Protein AF-A0A7Z9XJR4-F1 (afdb_monomer)

Radius of gyration: 12.81 Å; Cα contacts (8 Å, |Δi|>4): 130; chains: 1; bounding box: 31×35×29 Å

Secondary structure (DSSP, 8-state):
-PPPHHHHHHHBPTT--EEETTEEE--BB--SS-EEE-----EEETTEEEPTTT-EEESSSEEEGGG-BTTB-EEE-TT-B-

Structure (mmCIF, N/CA/C/O backbone):
data_AF-A0A7Z9XJR4-F1
#
_entry.id   AF-A0A7Z9XJR4-F1
#
loop_
_atom_site.group_PDB
_atom_site.id
_atom_site.type_symbol
_atom_site.label_atom_id
_atom_site.label_alt_id
_atom_site.label_comp_id
_atom_site.label_asym_id
_atom_site.label_entity_id
_atom_site.label_seq_id
_atom_site.pdbx_PDB_ins_code
_atom_site.Cartn_x
_atom_site.Cartn_y
_atom_site.Cartn_z
_atom_site.occupancy
_atom_site.B_iso_or_equiv
_atom_site.auth_seq_id
_atom_site.auth_comp_id
_atom_site.auth_asym_id
_atom_site.auth_atom_id
_atom_site.pdbx_PDB_model_num
ATOM 1 N N . MET A 1 1 ? -2.138 -17.931 2.454 1.00 52.72 1 MET A N 1
ATOM 2 C CA . MET A 1 1 ? -0.980 -18.021 3.372 1.00 52.72 1 MET A CA 1
ATOM 3 C C . MET A 1 1 ? -0.988 -16.749 4.213 1.00 52.72 1 MET A C 1
ATOM 5 O O . MET A 1 1 ? -1.023 -15.678 3.624 1.00 52.72 1 MET A O 1
ATOM 9 N N . ALA A 1 2 ? -1.094 -16.836 5.541 1.00 65.75 2 ALA A N 1
ATOM 10 C CA . ALA A 1 2 ? -1.211 -15.650 6.396 1.00 65.75 2 ALA A CA 1
ATOM 11 C C . ALA A 1 2 ? 0.183 -15.151 6.802 1.00 65.75 2 ALA A C 1
ATOM 13 O O . ALA A 1 2 ? 0.997 -15.930 7.294 1.00 65.75 2 ALA A O 1
ATOM 14 N N . ILE A 1 3 ? 0.465 -13.864 6.590 1.00 68.62 3 ILE A N 1
ATOM 15 C CA . ILE A 1 3 ? 1.697 -13.240 7.082 1.00 68.62 3 ILE A CA 1
ATOM 16 C C . ILE A 1 3 ? 1.567 -13.087 8.605 1.00 68.62 3 ILE A C 1
ATOM 18 O O . ILE A 1 3 ? 0.560 -12.539 9.060 1.00 68.62 3 ILE A O 1
ATOM 22 N N . PRO A 1 4 ? 2.553 -13.520 9.413 1.00 82.31 4 PRO A N 1
ATOM 23 C CA . PRO A 1 4 ? 2.508 -13.321 10.856 1.00 82.31 4 PRO A CA 1
ATOM 24 C C . PRO A 1 4 ? 2.337 -11.842 11.222 1.00 82.31 4 PRO A C 1
ATOM 26 O O . PRO A 1 4 ? 3.076 -10.984 10.736 1.00 82.31 4 PRO A O 1
ATOM 29 N N . THR A 1 5 ? 1.418 -11.534 12.137 1.00 80.88 5 THR A N 1
ATOM 30 C CA . THR A 1 5 ? 1.103 -10.153 12.551 1.00 80.88 5 THR A CA 1
ATOM 31 C C . THR A 1 5 ? 2.332 -9.390 13.052 1.00 80.88 5 THR A C 1
ATOM 33 O O . THR A 1 5 ? 2.479 -8.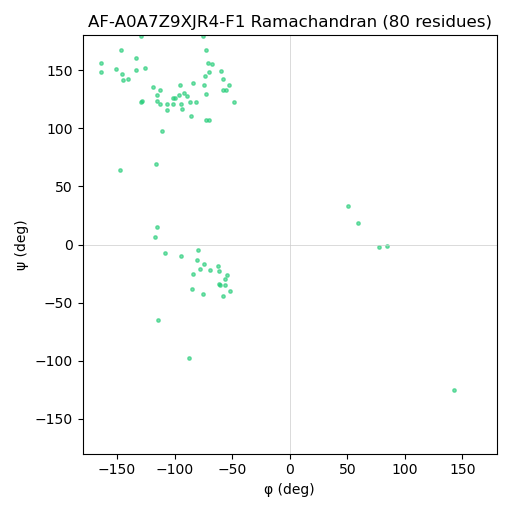197 12.795 1.00 80.88 5 THR A O 1
ATOM 36 N N . ALA A 1 6 ? 3.258 -10.079 13.727 1.00 80.00 6 ALA A N 1
ATOM 37 C CA . ALA A 1 6 ? 4.519 -9.495 14.182 1.00 80.00 6 ALA A CA 1
ATOM 38 C C . ALA A 1 6 ? 5.389 -8.983 13.020 1.00 80.00 6 ALA A C 1
ATOM 40 O O . ALA A 1 6 ? 6.069 -7.968 13.160 1.00 80.00 6 ALA A O 1
ATOM 41 N N . LEU A 1 7 ? 5.341 -9.652 11.865 1.00 79.88 7 LEU A N 1
ATOM 42 C CA . LEU A 1 7 ? 6.061 -9.241 10.666 1.00 79.88 7 LEU A CA 1
ATOM 43 C C . LEU A 1 7 ? 5.371 -8.047 9.995 1.00 79.88 7 LEU A C 1
ATOM 45 O O . LEU A 1 7 ? 6.047 -7.086 9.638 1.00 79.88 7 LEU A O 1
ATOM 49 N N . LEU A 1 8 ? 4.035 -8.057 9.908 1.00 77.81 8 LEU A N 1
ATOM 50 C CA . LEU A 1 8 ? 3.250 -6.935 9.374 1.00 77.81 8 LEU A CA 1
ATOM 51 C C . LEU A 1 8 ? 3.500 -5.633 10.143 1.00 77.81 8 LEU A C 1
ATOM 53 O O . LEU A 1 8 ? 3.762 -4.599 9.534 1.00 77.81 8 LEU A O 1
ATOM 57 N N . ARG A 1 9 ? 3.533 -5.692 11.480 1.00 83.19 9 ARG A N 1
ATOM 58 C CA . ARG A 1 9 ? 3.817 -4.524 12.334 1.00 83.19 9 ARG A CA 1
ATOM 59 C C . ARG A 1 9 ? 5.154 -3.853 12.017 1.00 83.19 9 ARG A C 1
ATOM 61 O O . ARG A 1 9 ? 5.275 -2.645 12.182 1.00 83.19 9 ARG A O 1
ATOM 68 N N . ARG A 1 10 ? 6.154 -4.599 11.530 1.00 84.31 10 ARG A N 1
ATOM 69 C CA . ARG A 1 10 ? 7.460 -4.028 11.155 1.00 84.31 10 ARG A CA 1
ATOM 70 C C . ARG A 1 10 ? 7.386 -3.139 9.916 1.00 84.31 10 ARG A C 1
ATOM 72 O O . ARG A 1 10 ? 8.267 -2.293 9.750 1.00 84.31 10 ARG A O 1
ATOM 79 N N . PHE A 1 11 ? 6.364 -3.303 9.077 1.00 83.25 11 PHE A N 1
ATOM 80 C CA . PHE A 1 11 ? 6.141 -2.420 7.939 1.00 83.25 11 PHE A CA 1
ATOM 81 C C . PHE A 1 11 ? 5.519 -1.086 8.346 1.00 83.25 11 PHE A C 1
ATOM 83 O O . PHE A 1 11 ? 5.651 -0.114 7.618 1.00 83.25 11 PHE A O 1
ATOM 90 N N . TYR A 1 12 ? 4.867 -0.993 9.503 1.00 87.00 12 TYR A N 1
ATOM 91 C CA . TYR A 1 12 ? 4.085 0.194 9.826 1.00 87.00 12 TYR A CA 1
ATOM 92 C C . TYR A 1 12 ? 5.018 1.348 10.193 1.00 87.00 12 TYR A C 1
ATOM 94 O O . TYR A 1 12 ? 6.018 1.177 10.902 1.00 87.00 12 TYR A O 1
ATOM 102 N N . VAL A 1 13 ? 4.719 2.540 9.689 1.00 88.38 13 VAL A N 1
ATOM 103 C CA . VAL A 1 13 ? 5.346 3.773 10.164 1.00 88.38 13 VAL A CA 1
ATOM 104 C C . VAL A 1 13 ? 4.437 4.346 11.247 1.00 88.38 13 VAL A C 1
ATOM 106 O O . VAL A 1 13 ? 3.273 4.654 10.994 1.00 88.38 13 VAL A O 1
ATOM 109 N N . GLY A 1 14 ? 4.940 4.433 12.479 1.00 86.38 14 GLY A N 1
ATOM 110 C CA . GLY A 1 14 ? 4.171 4.986 13.594 1.00 86.38 14 GLY A CA 1
ATOM 111 C C . GLY A 1 14 ? 3.723 6.418 13.300 1.00 86.38 14 GLY A C 1
ATOM 112 O O . GLY A 1 14 ? 4.471 7.175 12.687 1.00 86.38 14 GLY A O 1
ATOM 113 N N . GLN A 1 15 ? 2.506 6.769 13.727 1.00 86.12 15 GLN A N 1
ATOM 114 C CA . GLN A 1 15 ? 1.904 8.097 13.515 1.00 86.12 15 GLN A CA 1
ATOM 115 C C . GLN A 1 15 ? 1.752 8.500 12.032 1.00 86.12 15 GLN A C 1
ATOM 117 O O . GLN A 1 15 ? 1.593 9.677 11.719 1.00 86.12 15 GLN A O 1
ATOM 122 N N . SER A 1 16 ? 1.808 7.534 11.107 1.00 89.75 16 SER A N 1
ATOM 123 C CA . SER A 1 16 ? 1.598 7.807 9.683 1.00 89.75 16 SER A CA 1
ATOM 124 C C . SER A 1 16 ? 0.134 7.832 9.272 1.00 89.75 16 SER A C 1
ATOM 126 O O . SER A 1 16 ? -0.174 8.496 8.292 1.00 89.75 16 SER A O 1
ATOM 128 N N . LEU A 1 17 ? -0.746 7.136 10.007 1.00 89.88 17 LEU A N 1
ATOM 129 C CA . LEU A 1 17 ? -2.182 7.212 9.771 1.00 89.88 17 LEU A CA 1
ATOM 130 C C . LEU A 1 17 ? -2.678 8.589 10.208 1.00 89.88 17 LEU A C 1
ATOM 132 O O . LEU A 1 17 ? -2.732 8.876 11.405 1.00 89.88 17 LEU A O 1
ATOM 136 N N . ARG A 1 18 ? -3.007 9.438 9.239 1.00 90.56 18 ARG A N 1
ATOM 137 C CA . ARG A 1 18 ? -3.542 10.777 9.485 1.00 90.56 18 ARG A CA 1
ATOM 138 C C . ARG A 1 18 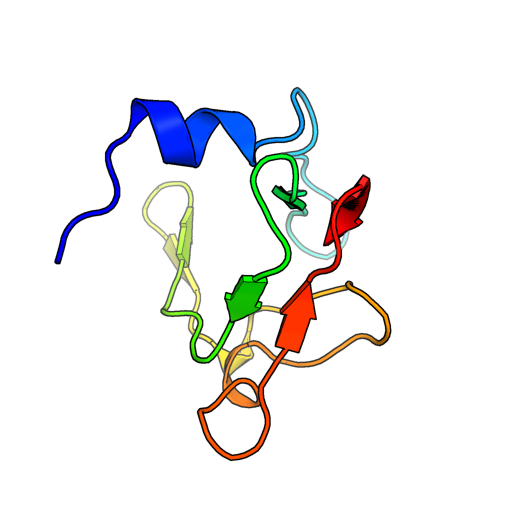? -4.551 11.155 8.415 1.00 90.56 18 ARG A C 1
ATOM 140 O O . ARG A 1 18 ? -4.386 10.809 7.247 1.00 90.56 18 ARG A O 1
ATOM 147 N N . ASN A 1 19 ? -5.556 11.917 8.821 1.00 89.62 19 ASN A N 1
ATOM 148 C CA . ASN A 1 19 ? -6.483 12.533 7.885 1.00 89.62 19 ASN A CA 1
ATOM 149 C C . ASN A 1 19 ? -5.788 13.695 7.165 1.00 89.62 19 ASN A C 1
ATOM 151 O O . ASN A 1 19 ? -4.955 14.399 7.743 1.00 89.62 19 ASN A O 1
ATOM 155 N N . ASN A 1 20 ? -6.133 13.893 5.902 1.00 86.56 20 ASN A N 1
ATOM 156 C CA . ASN A 1 20 ? -5.736 15.035 5.091 1.00 86.56 20 ASN A CA 1
ATOM 157 C C . ASN A 1 20 ? -6.990 15.643 4.432 1.00 86.56 20 ASN A C 1
ATOM 159 O O . ASN A 1 20 ? -8.102 15.169 4.653 1.00 86.56 20 ASN A O 1
ATOM 163 N N . GLY A 1 21 ? -6.830 16.720 3.659 1.00 83.56 21 GLY A N 1
ATOM 164 C CA . GLY A 1 21 ? -7.967 17.426 3.049 1.00 83.56 21 GLY A CA 1
ATOM 165 C C . GLY A 1 21 ? -8.796 16.589 2.066 1.00 83.56 21 GLY A C 1
ATOM 166 O O . GLY A 1 21 ? -9.945 16.937 1.818 1.00 83.56 21 GLY A O 1
ATOM 167 N N . ASP A 1 22 ? -8.242 15.482 1.564 1.00 82.44 22 ASP A N 1
ATOM 168 C CA . ASP A 1 22 ? -8.829 14.648 0.510 1.00 82.44 22 ASP A CA 1
ATOM 169 C C . ASP A 1 22 ? -9.144 13.212 0.987 1.00 82.44 22 ASP A C 1
ATOM 171 O O . ASP A 1 22 ? -9.499 12.354 0.179 1.00 82.44 22 ASP A O 1
ATOM 175 N N . GLY A 1 23 ? -8.990 12.922 2.285 1.00 87.75 23 GLY A N 1
ATOM 176 C CA . GLY A 1 23 ? -9.175 11.589 2.864 1.00 87.75 23 GLY A CA 1
ATOM 177 C C . GLY A 1 23 ? -8.171 11.299 3.977 1.00 87.75 23 GLY A C 1
ATOM 178 O O . GLY A 1 23 ? -8.047 12.055 4.939 1.00 87.75 23 GLY A O 1
ATOM 179 N N . PHE A 1 24 ? -7.439 10.196 3.854 1.00 90.44 24 PHE A N 1
ATOM 180 C CA . PHE A 1 24 ? -6.405 9.799 4.804 1.00 90.44 24 PHE A CA 1
ATOM 181 C C . PHE A 1 24 ? -5.134 9.369 4.077 1.00 90.44 24 PHE A C 1
ATOM 183 O O . PHE A 1 24 ? -5.132 9.038 2.891 1.00 90.44 24 PHE A O 1
ATOM 190 N N . GLU A 1 25 ? -4.027 9.372 4.801 1.00 91.81 25 GLU A N 1
ATOM 191 C CA . GLU A 1 25 ? -2.796 8.727 4.377 1.00 91.81 25 GLU A CA 1
ATOM 192 C C . GLU A 1 25 ? -2.322 7.757 5.450 1.00 91.81 25 GLU A C 1
ATOM 194 O O . GLU A 1 25 ? -2.595 7.935 6.634 1.00 91.81 25 GLU A O 1
ATOM 199 N N . PHE A 1 26 ? -1.615 6.723 5.015 1.00 90.06 26 PHE A N 1
ATOM 200 C CA . PHE A 1 26 ? -0.968 5.731 5.855 1.00 90.06 26 PHE A CA 1
ATOM 201 C C . PHE A 1 26 ? 0.325 5.320 5.163 1.00 90.06 26 PHE A C 1
ATOM 203 O O . PHE A 1 26 ? 0.348 5.211 3.938 1.00 90.06 26 PHE A O 1
ATOM 210 N N . GLN A 1 27 ? 1.395 5.107 5.9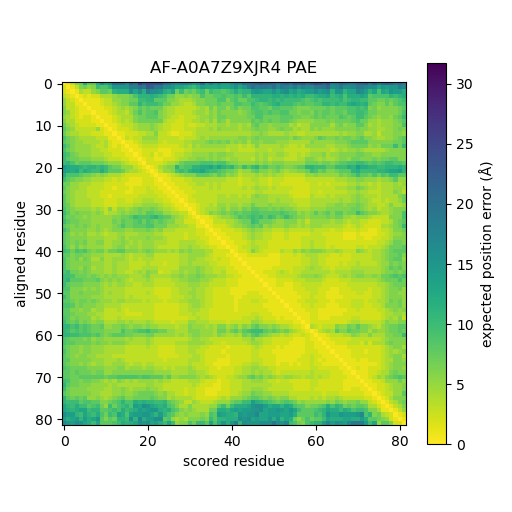29 1.00 90.56 27 GLN A N 1
ATOM 211 C CA . GLN A 1 27 ? 2.707 4.820 5.358 1.00 90.56 27 GLN A CA 1
ATOM 212 C C . GLN A 1 27 ? 3.219 3.449 5.777 1.00 90.56 27 GLN A C 1
ATOM 214 O O . GLN A 1 27 ? 3.223 3.077 6.959 1.00 90.56 27 GLN A O 1
ATOM 219 N N . LEU A 1 28 ? 3.746 2.731 4.789 1.00 86.75 28 LEU A N 1
ATOM 220 C CA . LEU A 1 28 ? 4.408 1.449 4.962 1.00 86.75 28 LEU A CA 1
ATOM 221 C C . LEU A 1 28 ? 5.881 1.570 4.577 1.00 86.75 28 LEU A C 1
ATOM 223 O O . LEU A 1 28 ? 6.223 2.010 3.489 1.00 86.75 28 LEU A O 1
ATOM 227 N N . ALA A 1 29 ? 6.779 1.131 5.452 1.00 86.06 29 ALA A N 1
ATOM 228 C CA . ALA A 1 29 ? 8.211 1.074 5.202 1.00 86.06 29 ALA A CA 1
ATOM 229 C C . ALA A 1 29 ? 8.680 -0.378 5.138 1.00 86.06 29 ALA A C 1
ATOM 231 O O . ALA A 1 29 ? 8.573 -1.121 6.115 1.00 86.06 29 ALA A O 1
ATOM 232 N N . ASN A 1 30 ? 9.262 -0.793 4.015 1.00 85.31 30 ASN A N 1
ATOM 233 C CA . ASN A 1 30 ? 9.828 -2.134 3.923 1.00 85.31 30 ASN A CA 1
ATOM 234 C C . ASN A 1 30 ? 11.137 -2.240 4.730 1.00 85.31 30 ASN A C 1
ATOM 236 O O . ASN A 1 30 ? 12.172 -1.710 4.324 1.00 85.31 30 ASN A O 1
ATOM 240 N N . ARG A 1 31 ? 11.091 -2.941 5.873 1.00 83.25 31 ARG A N 1
ATOM 241 C CA . ARG A 1 31 ? 12.221 -3.139 6.810 1.00 83.25 31 ARG A CA 1
ATOM 242 C C . ARG A 1 31 ? 12.677 -4.597 6.938 1.00 83.25 31 ARG A C 1
ATOM 244 O O . ARG A 1 31 ? 13.311 -4.952 7.935 1.00 83.25 31 ARG A O 1
ATOM 251 N N . ILE A 1 32 ? 12.263 -5.462 6.016 1.00 80.25 32 ILE A N 1
ATOM 252 C CA . ILE A 1 32 ? 12.466 -6.912 6.139 1.00 80.25 32 ILE A CA 1
ATOM 253 C C . ILE A 1 32 ? 13.415 -7.416 5.062 1.00 80.25 32 ILE A C 1
ATOM 255 O O . ILE A 1 32 ? 14.503 -7.878 5.389 1.00 80.25 32 ILE A O 1
ATOM 259 N N . ALA A 1 33 ? 13.005 -7.324 3.800 1.00 80.88 33 ALA A N 1
ATOM 260 C CA . ALA A 1 33 ? 13.775 -7.779 2.648 1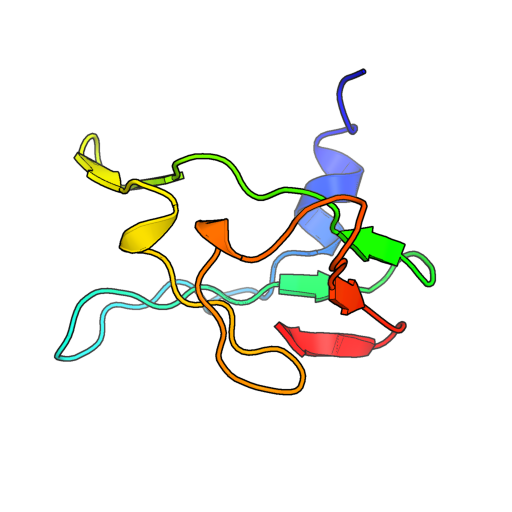.00 80.88 33 ALA A CA 1
ATOM 261 C C . ALA A 1 33 ? 13.189 -7.159 1.373 1.00 80.88 33 ALA A C 1
ATOM 263 O O . ALA A 1 33 ? 12.002 -6.822 1.375 1.00 80.88 33 ALA A O 1
ATOM 264 N N . PRO A 1 34 ? 13.953 -7.024 0.272 1.00 82.88 34 PRO A N 1
ATOM 265 C CA . PRO A 1 34 ? 13.399 -6.608 -1.016 1.00 82.88 34 PRO A CA 1
ATOM 266 C C . PRO A 1 34 ? 12.141 -7.419 -1.351 1.00 82.88 34 PRO A C 1
ATOM 268 O O . PRO A 1 34 ? 12.177 -8.646 -1.340 1.00 82.88 34 PRO A O 1
ATOM 271 N N . THR A 1 35 ? 11.020 -6.732 -1.567 1.00 84.50 35 THR A N 1
ATOM 272 C CA . THR A 1 35 ? 9.705 -7.368 -1.719 1.00 84.50 35 THR A CA 1
ATOM 273 C C . THR A 1 35 ? 8.975 -6.773 -2.913 1.00 84.50 35 THR A C 1
ATOM 275 O O . THR A 1 35 ? 9.149 -5.601 -3.254 1.00 84.50 35 THR A O 1
ATOM 278 N N . THR A 1 36 ? 8.127 -7.587 -3.528 1.00 87.81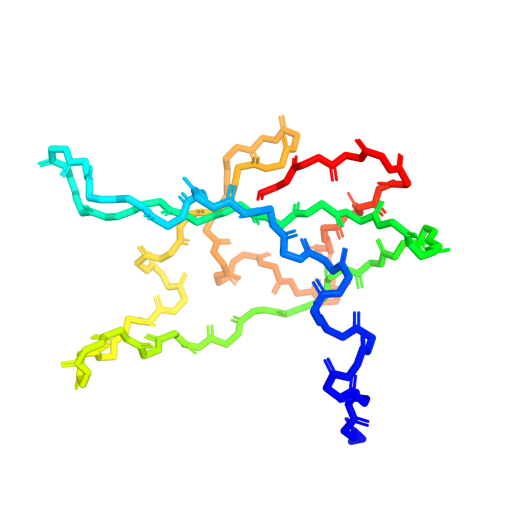 36 THR A N 1
ATOM 279 C CA . THR A 1 36 ? 7.276 -7.191 -4.643 1.00 87.81 36 THR A CA 1
ATOM 280 C C . THR A 1 36 ? 5.818 -7.281 -4.214 1.00 87.81 36 THR A C 1
ATOM 282 O O . THR A 1 36 ? 5.362 -8.342 -3.798 1.00 87.81 36 THR A O 1
ATOM 285 N N . ILE A 1 37 ? 5.083 -6.176 -4.325 1.00 88.31 37 ILE A N 1
ATOM 286 C CA . ILE A 1 37 ? 3.627 -6.179 -4.181 1.00 88.31 37 ILE A CA 1
ATOM 287 C C . ILE A 1 37 ? 3.029 -6.495 -5.549 1.00 88.31 37 ILE A C 1
ATOM 289 O O . ILE A 1 37 ? 3.283 -5.784 -6.524 1.00 88.31 37 ILE A O 1
ATOM 293 N N . VAL A 1 38 ? 2.230 -7.556 -5.611 1.00 92.00 38 VAL A N 1
ATOM 294 C CA . VAL A 1 38 ? 1.524 -7.988 -6.828 1.00 92.00 38 VAL A CA 1
ATOM 295 C C . VAL A 1 38 ? 0.023 -7.736 -6.767 1.00 92.00 38 VAL A C 1
ATOM 297 O O . VAL A 1 38 ? -0.650 -7.923 -7.764 1.00 92.00 38 VAL A O 1
ATOM 300 N N . SER A 1 39 ? -0.508 -7.311 -5.624 1.00 90.50 39 SER A N 1
ATOM 301 C CA . SER A 1 39 ? -1.914 -6.944 -5.469 1.00 90.50 39 SER A CA 1
ATOM 302 C C . SER A 1 39 ? -2.098 -6.153 -4.183 1.00 90.50 39 SER A C 1
ATOM 304 O O . SER A 1 39 ? -1.426 -6.437 -3.188 1.00 90.50 39 SER A O 1
ATOM 306 N N . LEU A 1 40 ? -3.054 -5.231 -4.176 1.00 88.62 40 LEU A N 1
ATOM 307 C CA . LEU A 1 40 ? -3.574 -4.624 -2.958 1.00 88.62 40 LEU A CA 1
ATOM 308 C C . LEU A 1 40 ? -5.101 -4.725 -2.995 1.00 88.62 40 LEU A C 1
ATOM 310 O O . LEU A 1 40 ? -5.733 -4.301 -3.962 1.00 88.62 40 LEU A O 1
ATOM 314 N N . GLY A 1 41 ? -5.664 -5.357 -1.969 1.00 87.62 41 GLY A N 1
ATOM 315 C CA . GLY A 1 41 ? -7.106 -5.525 -1.834 1.00 87.62 41 GLY A CA 1
ATOM 316 C C . GLY A 1 41 ? -7.810 -4.236 -1.405 1.00 87.62 41 GLY A C 1
ATOM 317 O O . GLY A 1 41 ? -7.152 -3.214 -1.189 1.00 87.62 41 GLY A O 1
ATOM 318 N N . PRO A 1 42 ? -9.145 -4.283 -1.267 1.00 91.81 42 PRO A N 1
ATOM 319 C CA . PRO A 1 42 ? -9.873 -3.196 -0.636 1.00 91.81 42 PRO A CA 1
ATOM 320 C C . PRO A 1 42 ? -9.379 -2.991 0.803 1.00 91.81 42 PRO A C 1
ATOM 322 O O . PRO A 1 42 ? -8.935 -3.937 1.460 1.00 91.81 42 PRO A O 1
ATOM 325 N N . ILE A 1 43 ? -9.445 -1.751 1.275 1.00 90.75 43 ILE A N 1
ATOM 326 C CA . ILE A 1 43 ? -9.059 -1.376 2.638 1.00 90.75 43 ILE A CA 1
ATOM 327 C C . ILE A 1 43 ? -10.318 -0.959 3.379 1.00 90.75 43 ILE A C 1
ATOM 329 O O . ILE A 1 43 ? -11.102 -0.176 2.858 1.00 90.75 43 ILE A O 1
ATOM 333 N N . GLU A 1 44 ? -10.494 -1.466 4.592 1.00 91.44 44 GLU A N 1
ATOM 334 C CA . GLU A 1 44 ? -11.542 -1.012 5.498 1.00 91.44 44 GLU A CA 1
ATOM 335 C C . GLU A 1 44 ? -10.940 -0.040 6.517 1.00 91.44 44 GLU A C 1
ATOM 337 O O . GLU A 1 44 ? -9.952 -0.370 7.181 1.00 91.44 44 GLU A O 1
ATOM 342 N N . VAL A 1 45 ? -11.516 1.157 6.625 1.00 87.44 45 VAL A N 1
ATOM 343 C CA . VAL A 1 45 ? -11.155 2.162 7.634 1.00 87.44 45 VAL A CA 1
ATOM 344 C C . VAL A 1 45 ? -12.432 2.594 8.330 1.00 87.44 45 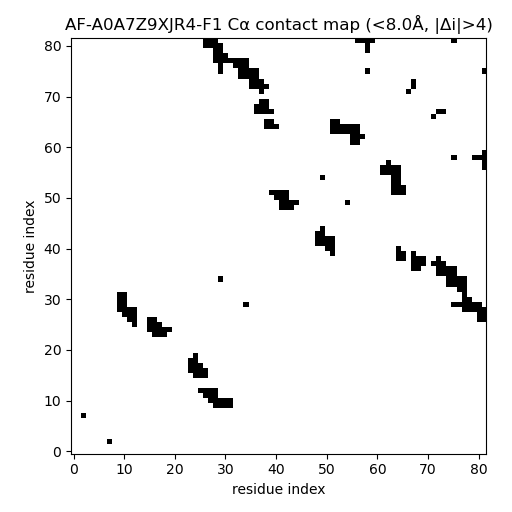VAL A C 1
ATOM 346 O O . VAL A 1 45 ? -13.375 3.010 7.669 1.00 87.44 45 VAL A O 1
ATOM 349 N N . ASP A 1 46 ? -12.478 2.455 9.654 1.00 88.25 46 ASP A N 1
ATOM 350 C CA . ASP A 1 46 ? -13.628 2.839 10.485 1.00 88.25 46 ASP A CA 1
ATOM 351 C C . ASP A 1 46 ? -14.985 2.274 10.003 1.00 88.25 46 ASP A C 1
ATOM 353 O O . ASP A 1 46 ? -16.034 2.891 10.172 1.00 88.25 46 ASP A O 1
ATOM 357 N N . GLY A 1 47 ? -14.971 1.071 9.415 1.00 90.94 47 GLY A N 1
ATOM 358 C CA . GLY A 1 47 ? -16.158 0.394 8.878 1.00 90.94 47 GLY A CA 1
ATOM 359 C C . GLY A 1 47 ? -16.541 0.798 7.449 1.00 90.94 47 GLY A C 1
ATOM 360 O O . GLY A 1 47 ? -17.489 0.242 6.894 1.00 90.94 47 GLY A O 1
ATOM 361 N N . GLU A 1 48 ? -15.812 1.729 6.829 1.00 91.56 48 GLU A N 1
ATOM 362 C CA . GLU A 1 48 ? -15.980 2.105 5.427 1.00 91.56 48 GLU A CA 1
ATOM 363 C C . GLU A 1 48 ? -14.986 1.346 4.538 1.00 91.56 48 GLU A C 1
ATOM 365 O O . GLU A 1 48 ? -13.779 1.323 4.791 1.00 91.56 48 GLU A O 1
ATOM 370 N N . LEU A 1 49 ? -15.501 0.708 3.484 1.00 94.00 49 LEU A N 1
ATOM 371 C CA . LEU A 1 49 ? -14.710 -0.083 2.545 1.00 94.00 49 LEU A CA 1
ATOM 372 C C . LEU A 1 49 ? -14.298 0.759 1.331 1.00 94.00 49 LEU A C 1
ATOM 374 O O . LEU A 1 49 ? -15.141 1.206 0.555 1.00 94.00 49 LEU A O 1
ATOM 378 N N . PHE A 1 50 ? -12.994 0.879 1.108 1.00 93.25 50 PHE A N 1
ATOM 379 C CA . PHE A 1 50 ? -12.400 1.570 -0.033 1.00 93.2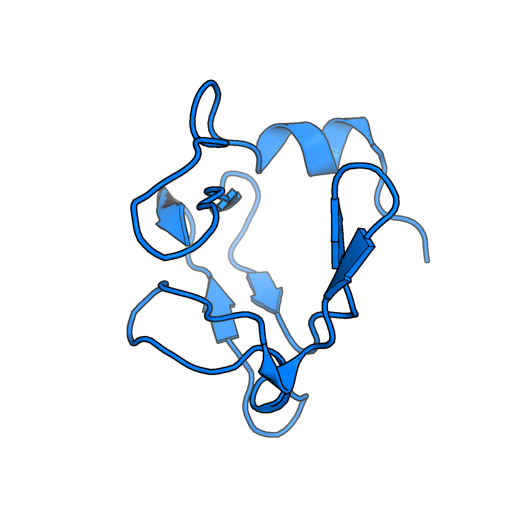5 50 PHE A CA 1
ATOM 380 C C . PHE A 1 50 ? -11.935 0.558 -1.080 1.00 93.25 50 PHE A C 1
ATOM 382 O O . PHE A 1 50 ? -11.086 -0.296 -0.808 1.00 93.25 50 PHE A O 1
ATOM 389 N N . ALA A 1 51 ? -12.474 0.652 -2.297 1.00 95.06 51 ALA A N 1
ATOM 390 C CA . 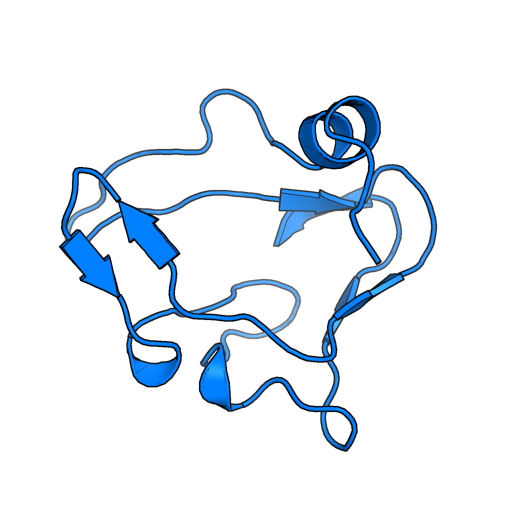ALA A 1 51 ? -12.088 -0.219 -3.402 1.00 95.06 51 ALA A CA 1
ATOM 391 C C . ALA A 1 51 ? -10.669 0.108 -3.920 1.00 95.06 51 ALA A C 1
ATOM 393 O O . ALA A 1 51 ? -10.224 1.254 -3.817 1.00 95.06 51 ALA A O 1
ATOM 394 N N . PRO A 1 52 ? -9.959 -0.843 -4.563 1.00 94.94 52 PRO A N 1
ATOM 395 C CA . PRO A 1 52 ? -8.616 -0.602 -5.107 1.00 94.94 52 PRO A CA 1
ATOM 396 C C . PRO A 1 52 ? -8.502 0.589 -6.078 1.00 94.94 52 PRO A C 1
ATOM 398 O O . PRO A 1 52 ? -7.439 1.194 -6.194 1.00 94.94 52 PRO A O 1
ATOM 401 N N . ASP A 1 53 ? -9.579 0.972 -6.765 1.00 95.56 53 ASP A N 1
ATOM 402 C CA . ASP A 1 53 ? -9.584 2.147 -7.650 1.00 95.56 53 ASP A CA 1
ATOM 403 C C . ASP A 1 53 ? -9.616 3.495 -6.915 1.00 95.56 53 ASP A C 1
ATOM 405 O O . ASP A 1 53 ? -9.301 4.524 -7.521 1.00 95.56 53 ASP A O 1
ATOM 409 N N . GLN A 1 54 ? -9.985 3.489 -5.631 1.00 93.38 54 GLN A N 1
ATOM 410 C CA . GLN A 1 54 ? -10.039 4.660 -4.748 1.00 93.38 54 GLN A CA 1
ATOM 411 C C . GLN A 1 54 ? -8.747 4.834 -3.936 1.00 93.38 54 GLN A C 1
ATOM 413 O O . GLN A 1 54 ? -8.547 5.867 -3.304 1.00 93.38 54 GLN A O 1
ATOM 418 N N . ILE A 1 55 ? -7.855 3.839 -3.956 1.00 93.62 55 ILE A N 1
ATOM 419 C CA . ILE A 1 55 ? -6.619 3.831 -3.173 1.00 93.62 55 ILE A CA 1
ATOM 420 C C . ILE A 1 55 ? -5.443 4.203 -4.076 1.00 93.62 55 ILE A C 1
ATOM 422 O O . ILE A 1 55 ? -5.198 3.564 -5.102 1.00 93.62 55 ILE A O 1
ATOM 426 N N . ILE A 1 56 ? -4.675 5.213 -3.667 1.00 93.50 56 ILE A N 1
ATOM 427 C CA . ILE A 1 56 ? -3.465 5.660 -4.366 1.00 93.50 56 ILE A CA 1
ATOM 428 C C . ILE A 1 56 ? -2.239 5.231 -3.562 1.00 93.50 56 ILE A C 1
ATOM 430 O O . ILE A 1 56 ? -2.060 5.668 -2.429 1.00 93.50 56 ILE A O 1
ATOM 434 N N . ILE A 1 57 ? -1.353 4.435 -4.167 1.00 91.56 57 ILE A N 1
ATOM 435 C CA . ILE A 1 57 ? -0.050 4.105 -3.575 1.00 91.56 57 ILE A CA 1
ATOM 436 C C . ILE A 1 57 ? 1.004 5.099 -4.057 1.00 91.56 57 ILE A C 1
ATOM 438 O O . ILE A 1 57 ? 1.156 5.318 -5.262 1.00 91.56 57 ILE A O 1
ATOM 442 N N . ARG A 1 58 ? 1.775 5.664 -3.120 1.00 88.75 58 ARG A N 1
ATOM 443 C CA . ARG A 1 58 ? 2.823 6.660 -3.382 1.00 88.75 58 ARG A CA 1
ATOM 444 C C . ARG A 1 58 ? 4.203 6.117 -3.007 1.00 88.75 58 ARG A C 1
ATOM 446 O O . ARG A 1 58 ? 4.847 6.593 -2.085 1.00 88.75 58 ARG A O 1
ATOM 453 N N . ALA A 1 59 ? 4.679 5.145 -3.784 1.00 82.69 59 ALA A N 1
ATOM 454 C CA . ALA A 1 59 ? 6.039 4.620 -3.658 1.00 82.69 59 ALA A CA 1
ATOM 455 C C . ALA A 1 59 ? 7.041 5.432 -4.509 1.00 82.69 59 ALA A C 1
ATOM 457 O O . ALA A 1 59 ? 7.514 6.487 -4.104 1.00 82.69 59 ALA A O 1
ATOM 458 N N . SER A 1 60 ? 7.380 4.965 -5.717 1.00 78.62 60 SER A N 1
ATOM 459 C CA . SER A 1 60 ? 8.229 5.717 -6.661 1.00 78.62 60 SER A CA 1
ATOM 460 C C . SER A 1 60 ? 7.435 6.705 -7.513 1.00 78.62 60 SER A C 1
ATOM 462 O O . SER A 1 60 ? 7.911 7.798 -7.807 1.00 78.62 60 SER A O 1
ATOM 464 N N . LYS A 1 61 ? 6.235 6.300 -7.930 1.00 84.62 61 LYS A N 1
ATOM 465 C CA . LYS A 1 61 ? 5.270 7.100 -8.679 1.00 84.62 61 LYS A CA 1
ATOM 466 C C . LYS A 1 61 ? 3.871 6.794 -8.141 1.00 84.62 61 LYS A C 1
ATOM 468 O O . LYS A 1 61 ? 3.620 5.627 -7.822 1.00 84.62 61 LYS A O 1
ATOM 473 N N . PRO A 1 62 ? 2.979 7.795 -8.047 1.00 89.56 62 PRO A N 1
ATOM 474 C CA . PRO A 1 62 ? 1.583 7.561 -7.713 1.00 89.56 62 PRO A CA 1
ATOM 475 C C . PRO A 1 62 ? 0.941 6.610 -8.722 1.00 89.56 62 PRO A C 1
ATOM 477 O O . PRO A 1 62 ? 1.112 6.783 -9.929 1.00 89.56 62 PRO A O 1
ATOM 480 N N . ARG A 1 63 ? 0.220 5.612 -8.220 1.00 92.12 63 ARG A N 1
ATOM 481 C CA . ARG A 1 63 ? -0.543 4.651 -9.023 1.00 92.12 63 ARG A CA 1
ATOM 482 C C . ARG A 1 63 ? -1.737 4.149 -8.229 1.00 92.12 63 ARG A C 1
ATOM 484 O O . ARG A 1 63 ? -1.669 4.103 -6.997 1.00 92.12 63 ARG A O 1
ATOM 491 N N . LYS A 1 64 ? -2.813 3.769 -8.912 1.00 94.69 64 LYS A N 1
ATOM 492 C CA . LYS A 1 64 ? -3.960 3.152 -8.239 1.00 94.69 64 LYS A CA 1
ATOM 493 C C . LYS A 1 64 ? -3.584 1.758 -7.753 1.00 94.69 64 LYS A C 1
ATOM 495 O O . LYS A 1 64 ? -2.782 1.063 -8.383 1.00 94.69 64 LYS A O 1
ATOM 500 N N . ALA A 1 65 ? -4.180 1.327 -6.649 1.00 93.94 65 ALA A N 1
ATOM 501 C CA . ALA A 1 65 ? -3.995 -0.030 -6.150 1.00 93.94 65 ALA A CA 1
ATOM 502 C C . ALA A 1 65 ? -4.476 -1.085 -7.164 1.00 93.94 65 ALA A C 1
ATOM 504 O O . ALA A 1 65 ? -3.816 -2.109 -7.328 1.00 93.94 65 ALA A O 1
ATOM 505 N N . SER A 1 66 ? -5.543 -0.793 -7.916 1.00 95.69 66 SER A N 1
ATOM 506 C CA . SER A 1 66 ? -6.058 -1.637 -9.008 1.00 95.69 66 SER A CA 1
ATOM 507 C C . SER A 1 66 ? -5.070 -1.855 -10.161 1.00 95.69 66 SER A C 1
ATOM 509 O O . SER A 1 66 ? -5.158 -2.846 -10.886 1.00 95.69 66 SER A O 1
ATOM 511 N N . GLU A 1 67 ? -4.089 -0.968 -10.330 1.00 94.88 67 GLU A N 1
ATOM 512 C CA . GLU A 1 67 ? -3.061 -1.109 -11.361 1.00 94.88 67 GLU A CA 1
ATOM 513 C C . GLU A 1 67 ? -1.950 -2.080 -10.940 1.00 94.88 67 GLU A C 1
ATOM 515 O O . GLU A 1 67 ? -1.123 -2.452 -11.775 1.00 94.88 67 GLU A O 1
ATOM 520 N N . ILE A 1 68 ? -1.868 -2.458 -9.658 1.00 93.81 68 ILE A N 1
ATOM 521 C CA . ILE A 1 68 ? -0.856 -3.374 -9.118 1.00 93.81 68 ILE A CA 1
ATOM 522 C C . ILE A 1 68 ? -1.337 -4.813 -9.301 1.00 93.81 68 ILE A C 1
ATOM 524 O O . ILE A 1 68 ? -2.282 -5.256 -8.657 1.00 93.81 68 ILE A O 1
ATOM 528 N N . ARG A 1 69 ? -0.658 -5.531 -10.196 1.00 94.12 69 ARG A N 1
ATOM 529 C CA . ARG A 1 69 ? -0.950 -6.915 -10.599 1.00 94.12 69 ARG A CA 1
ATOM 530 C C . ARG A 1 69 ? 0.347 -7.648 -10.918 1.00 94.12 69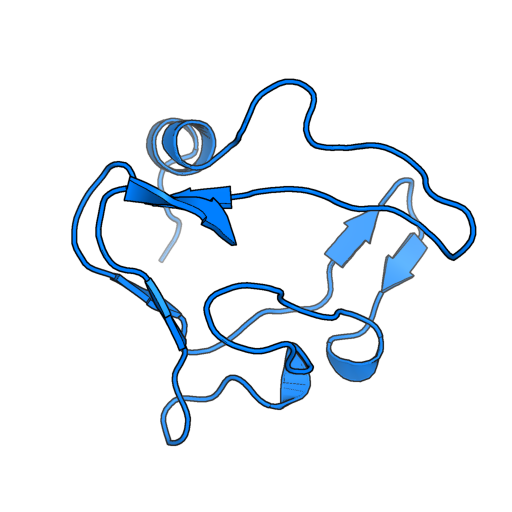 ARG A C 1
ATOM 532 O O . ARG A 1 69 ? 1.373 -7.002 -11.119 1.00 94.12 69 ARG A O 1
ATOM 539 N N . GLU A 1 70 ? 0.314 -8.970 -11.046 1.00 91.19 70 GLU A N 1
ATOM 540 C CA . GLU A 1 70 ? 1.503 -9.780 -11.371 1.00 91.19 70 GLU A CA 1
ATOM 541 C C . GLU A 1 70 ? 2.261 -9.285 -12.617 1.00 91.19 70 GLU A C 1
ATOM 543 O O . GLU A 1 70 ? 3.484 -9.200 -12.601 1.00 91.19 70 GLU A O 1
ATOM 548 N N . GLY A 1 71 ? 1.542 -8.871 -13.669 1.00 92.31 71 GLY A N 1
ATOM 549 C CA . GLY A 1 71 ? 2.140 -8.314 -14.893 1.00 92.31 71 GLY A CA 1
ATOM 550 C C . GLY A 1 71 ? 2.567 -6.841 -14.807 1.00 92.31 71 GLY A C 1
ATOM 551 O O . GLY A 1 71 ? 3.120 -6.309 -15.763 1.00 92.31 71 GLY A O 1
ATOM 552 N N . ALA A 1 72 ? 2.280 -6.160 -13.697 1.00 92.06 72 ALA A N 1
ATOM 553 C CA . ALA A 1 72 ? 2.668 -4.774 -13.444 1.00 92.06 72 ALA A CA 1
ATOM 554 C C . ALA A 1 72 ? 2.918 -4.565 -11.938 1.00 92.06 72 ALA A C 1
ATOM 556 O O . ALA A 1 72 ? 2.179 -3.823 -11.280 1.00 92.06 72 ALA A O 1
ATOM 557 N N . PRO A 1 73 ? 3.923 -5.235 -11.355 1.00 92.19 73 PRO A N 1
ATOM 558 C CA . PRO A 1 73 ? 4.096 -5.246 -9.913 1.00 92.19 73 PRO A CA 1
ATOM 559 C C . PRO A 1 73 ? 4.604 -3.901 -9.381 1.00 92.19 73 PRO A C 1
ATOM 561 O O . PRO A 1 73 ? 5.061 -3.030 -10.130 1.00 92.19 73 PRO A O 1
ATOM 564 N N . LEU A 1 74 ? 4.548 -3.725 -8.063 1.00 89.62 74 LEU A N 1
ATOM 565 C CA . LEU A 1 74 ? 5.222 -2.639 -7.362 1.00 89.62 74 LEU A CA 1
ATOM 566 C C . LEU A 1 74 ? 6.431 -3.190 -6.600 1.00 89.62 74 LEU A C 1
ATOM 568 O O . LEU A 1 74 ? 6.290 -3.962 -5.653 1.00 89.62 74 LEU A O 1
ATOM 572 N N . PHE A 1 75 ? 7.627 -2.762 -6.999 1.00 87.56 75 PHE A N 1
ATOM 573 C CA . PHE A 1 75 ? 8.855 -3.109 -6.294 1.00 87.56 75 PHE A CA 1
ATOM 574 C C . PHE A 1 75 ? 9.061 -2.204 -5.072 1.00 87.56 75 PHE A C 1
ATOM 576 O O . PHE A 1 75 ? 9.161 -0.982 -5.204 1.00 87.56 75 PHE A O 1
ATOM 583 N N . LEU A 1 76 ? 9.169 -2.813 -3.891 1.00 82.19 76 LEU A N 1
ATOM 584 C CA . LEU A 1 76 ? 9.506 -2.149 -2.637 1.00 82.19 76 LEU A CA 1
ATOM 585 C C . LEU A 1 76 ? 10.900 -2.582 -2.187 1.00 82.19 76 LEU A C 1
ATOM 587 O O . LEU A 1 76 ? 11.082 -3.630 -1.561 1.00 82.19 76 LEU A O 1
ATOM 591 N N . SER A 1 77 ? 11.902 -1.754 -2.479 1.00 78.88 77 SER A N 1
ATOM 592 C CA . SER A 1 77 ? 13.251 -1.945 -1.947 1.00 78.88 77 SER A CA 1
ATOM 593 C C . SER A 1 77 ? 13.287 -1.721 -0.432 1.00 78.88 77 SER A C 1
ATOM 595 O O . SER A 1 77 ? 12.478 -0.973 0.120 1.00 78.88 77 SER A O 1
ATOM 597 N N . MET A 1 78 ? 14.265 -2.330 0.235 1.00 78.12 78 MET A N 1
ATOM 598 C CA . MET A 1 78 ? 14.546 -2.078 1.650 1.00 78.12 78 MET A CA 1
ATOM 599 C C . MET A 1 78 ? 14.719 -0.579 1.924 1.00 78.12 78 MET A C 1
ATOM 601 O O . MET A 1 78 ? 15.352 0.131 1.143 1.00 78.12 78 MET A O 1
ATOM 605 N N . GLY A 1 79 ? 14.140 -0.102 3.024 1.00 67.69 79 GLY A N 1
ATOM 606 C CA . GLY A 1 79 ? 14.242 1.288 3.469 1.00 67.69 79 GLY A CA 1
ATOM 607 C C . GLY A 1 79 ? 13.356 2.284 2.716 1.00 67.69 79 GLY A C 1
ATOM 608 O O . GLY A 1 79 ? 13.346 3.455 3.087 1.00 67.69 79 GLY A O 1
ATOM 609 N N . LYS A 1 80 ? 12.591 1.859 1.698 1.00 64.19 80 LYS A N 1
ATOM 610 C CA . LYS A 1 80 ? 11.605 2.737 1.054 1.00 64.19 80 LYS A CA 1
ATOM 611 C C . LYS A 1 80 ? 10.288 2.762 1.814 1.00 64.19 80 LYS A C 1
ATOM 613 O O . LYS A 1 80 ? 9.803 1.723 2.267 1.00 64.19 80 LYS A O 1
ATOM 618 N N . VAL A 1 81 ? 9.741 3.970 1.902 1.00 69.12 81 VAL A N 1
ATOM 619 C CA . VAL A 1 81 ? 8.394 4.262 2.387 1.00 69.12 81 VAL A CA 1
ATOM 620 C C . VAL A 1 81 ? 7.463 4.348 1.177 1.00 69.12 81 VAL A C 1
ATOM 622 O O . VAL A 1 81 ? 7.861 4.887 0.141 1.00 69.12 81 VAL A O 1
ATOM 625 N N . ALA A 1 82 ? 6.278 3.764 1.298 1.00 62.28 82 ALA A N 1
ATOM 626 C CA . ALA A 1 82 ? 5.213 3.747 0.303 1.00 62.28 82 ALA A CA 1
ATOM 627 C C . ALA A 1 82 ? 3.879 4.147 0.929 1.00 62.28 82 ALA A C 1
ATOM 629 O O . ALA A 1 82 ? 3.730 3.937 2.160 1.00 62.28 82 ALA A O 1
#

Mean predicted aligned error: 5.14 Å

Sequence (82 aa):
MAIPTALLRRFYVGQSLRNNGDGFEFQLANRIAPTTIVSLGPIEVDGELFAPDQIIIRASKPRKASEIREGAPLFLSMGKVA

pLDDT: mean 86.13, std 8.25, range [52.72, 95.69]

Solvent-accessible surface area (backbone atoms only — not comparable to full-atom values): 4953 Å² total; per-residue (Å²): 136,84,78,57,66,76,61,56,58,58,27,55,42,83,88,35,70,42,76,54,100,91,52,72,46,64,40,39,30,35,76,82,56,75,43,72,44,42,64,51,72,64,47,75,55,99,86,45,79,42,51,23,81,78,37,74,44,55,55,95,60,78,42,44,27,64,65,29,28,82,94,44,55,44,81,43,50,62,79,41,59,51

Foldseek 3Di:
DDDPPVQVVQQFDPPQWDADPVGTGGKGAAADAWDKAAADAWDADPNDTHGQQRDWDDWPHTDGRVQRHPVRIDIHHHGTMD